Protein AF-A0A812W1K2-F1 (afdb_monomer_lite)

Secondary structure (DSSP, 8-state):
-PPPHHHHHHHHHHHHHHHHHHHHHHHHHHHHHHHHHHHHHHHT-SEEE-SSEEEEEEEEEEESS-TTTS-HHHHHHH-PEEEEEEEEEEE-SSHHHHHHHHHHHHHHHHHHHTT-

Radius of gyration: 22.03 Å; chains: 1; bounding box: 39×43×56 Å

Sequence (116 aa):
MGISDDALDLVLQKWAWAKGEEAAMKKTIEMCKTQVEKAMQERKTEVINTGAYEVKKSQRQTEHVSKKDLPANIWSKYAKTSKFSVLAFKALKGKGAMKSKAKAKAKAKSTAMKKG

Structure (mmCIF, N/CA/C/O backbone):
data_AF-A0A812W1K2-F1
#
_entry.id   AF-A0A812W1K2-F1
#
loop_
_atom_site.group_PDB
_atom_site.id
_atom_site.type_symbol
_atom_site.label_atom_id
_atom_site.label_alt_id
_atom_site.label_comp_id
_atom_site.label_asym_id
_atom_site.label_entity_id
_atom_site.label_seq_id
_atom_site.pdbx_PDB_ins_code
_atom_site.Cartn_x
_atom_site.Cartn_y
_atom_site.Cartn_z
_atom_site.occupancy
_atom_site.B_iso_or_equiv
_atom_site.auth_seq_id
_atom_site.auth_comp_id
_atom_site.auth_asym_id
_atom_site.auth_atom_id
_atom_site.pdbx_PDB_model_num
ATOM 1 N N . MET A 1 1 ? 15.318 -20.639 -31.618 1.00 49.84 1 MET A N 1
ATOM 2 C CA . MET A 1 1 ? 16.587 -20.057 -31.135 1.00 49.84 1 MET A CA 1
ATOM 3 C C . MET A 1 1 ? 16.314 -19.415 -29.789 1.00 49.84 1 MET A C 1
ATOM 5 O O . MET A 1 1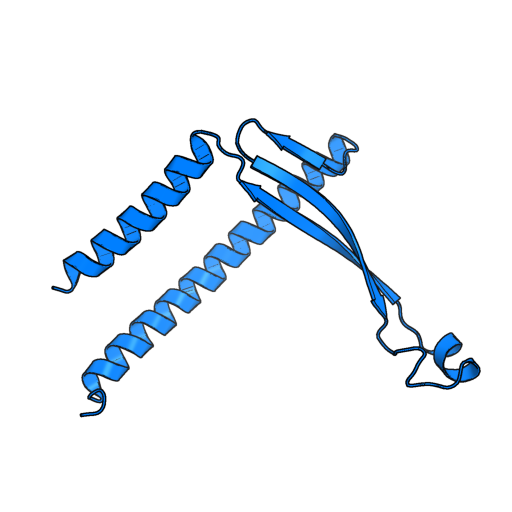 ? 15.347 -18.668 -29.690 1.00 49.84 1 MET A O 1
ATOM 9 N N . GLY A 1 2 ? 17.071 -19.800 -28.759 1.00 75.06 2 GLY A N 1
ATOM 10 C CA . GLY A 1 2 ? 16.988 -19.180 -27.435 1.00 75.06 2 GLY A CA 1
ATOM 11 C C . GLY A 1 2 ? 17.467 -17.730 -27.471 1.00 75.06 2 GLY A C 1
ATOM 12 O O . GLY A 1 2 ? 18.068 -17.296 -28.454 1.00 75.06 2 GLY A O 1
ATOM 13 N N . ILE A 1 3 ? 17.163 -16.979 -26.416 1.00 83.94 3 ILE A N 1
ATOM 14 C CA . ILE A 1 3 ? 17.704 -15.630 -26.233 1.00 83.94 3 ILE A CA 1
ATOM 15 C C . ILE A 1 3 ? 19.238 -15.743 -26.133 1.00 83.94 3 ILE A C 1
ATOM 17 O O . ILE A 1 3 ? 19.728 -16.674 -25.499 1.00 83.94 3 ILE A O 1
ATOM 21 N N . SER A 1 4 ? 19.985 -14.855 -26.791 1.00 91.31 4 SER A N 1
ATOM 22 C CA . SER A 1 4 ? 21.440 -14.791 -26.619 1.00 91.31 4 SER A CA 1
ATOM 23 C C . SER A 1 4 ? 21.791 -14.200 -25.256 1.00 91.31 4 SER A C 1
ATOM 25 O O . SER A 1 4 ? 21.016 -13.412 -24.710 1.00 91.31 4 SER A O 1
ATOM 27 N N . ASP A 1 5 ? 22.966 -14.534 -24.729 1.00 87.94 5 ASP A N 1
ATOM 28 C CA . ASP A 1 5 ? 23.410 -14.076 -23.408 1.00 87.94 5 ASP A CA 1
ATOM 29 C C . ASP A 1 5 ? 23.429 -12.539 -23.311 1.00 87.94 5 ASP A C 1
ATOM 31 O O . ASP A 1 5 ? 22.902 -11.977 -22.353 1.00 87.94 5 ASP A O 1
ATOM 35 N N . ASP A 1 6 ? 23.861 -11.839 -24.367 1.00 89.12 6 ASP A N 1
ATOM 36 C CA . ASP A 1 6 ? 23.811 -10.368 -24.433 1.00 89.12 6 ASP A CA 1
ATOM 37 C C . ASP A 1 6 ? 22.375 -9.815 -24.366 1.00 89.12 6 ASP A C 1
ATOM 39 O O . ASP A 1 6 ? 22.093 -8.779 -23.753 1.00 89.12 6 ASP A O 1
ATO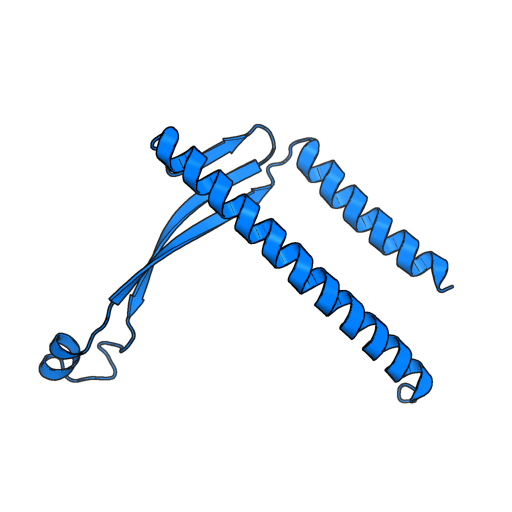M 43 N N . ALA A 1 7 ? 21.424 -10.505 -25.002 1.00 88.06 7 ALA A N 1
ATOM 44 C CA . ALA A 1 7 ? 20.018 -10.123 -24.962 1.00 88.06 7 ALA A CA 1
ATOM 45 C C . ALA A 1 7 ? 19.391 -10.428 -23.592 1.00 88.06 7 ALA A C 1
ATOM 47 O O . ALA A 1 7 ? 18.529 -9.667 -23.137 1.00 88.06 7 ALA A O 1
ATOM 48 N N . LEU A 1 8 ? 19.832 -11.499 -22.922 1.00 91.56 8 LEU A N 1
ATOM 49 C CA . LEU A 1 8 ? 19.431 -11.838 -21.559 1.00 91.56 8 LEU A CA 1
ATOM 50 C C . LEU A 1 8 ? 19.935 -10.788 -20.564 1.00 91.56 8 LEU A C 1
ATOM 52 O O . LEU A 1 8 ? 19.151 -10.309 -19.743 1.00 91.56 8 LEU A O 1
ATOM 56 N N . ASP A 1 9 ? 21.183 -10.347 -20.694 1.00 94.38 9 ASP A N 1
ATOM 57 C CA . ASP A 1 9 ? 21.773 -9.318 -19.835 1.00 94.38 9 ASP A CA 1
ATOM 58 C C . ASP A 1 9 ? 21.002 -7.996 -19.905 1.00 94.38 9 ASP A C 1
ATOM 60 O O . ASP A 1 9 ? 20.693 -7.382 -18.879 1.00 94.38 9 ASP A O 1
ATOM 64 N N . LEU A 1 10 ? 20.560 -7.591 -21.097 1.00 92.50 10 LEU A N 1
ATOM 65 C CA . LEU A 1 10 ? 19.702 -6.412 -21.250 1.00 92.50 10 LEU A CA 1
ATOM 66 C C . LEU A 1 10 ? 18.334 -6.568 -20.565 1.00 92.50 10 LEU A C 1
ATOM 68 O O . LEU A 1 10 ? 17.729 -5.567 -20.158 1.00 92.50 10 LEU A O 1
ATOM 72 N N . VAL A 1 11 ? 17.807 -7.791 -20.464 1.00 90.81 11 VAL A N 1
ATOM 73 C CA . VAL A 1 11 ? 16.566 -8.084 -19.731 1.00 90.81 11 VAL A CA 1
ATOM 74 C C . VAL A 1 11 ? 16.817 -8.043 -18.225 1.00 90.81 11 VAL A C 1
ATOM 76 O O . VAL A 1 11 ? 16.038 -7.414 -17.504 1.00 90.81 11 VAL A O 1
ATOM 79 N N . LEU A 1 12 ? 17.91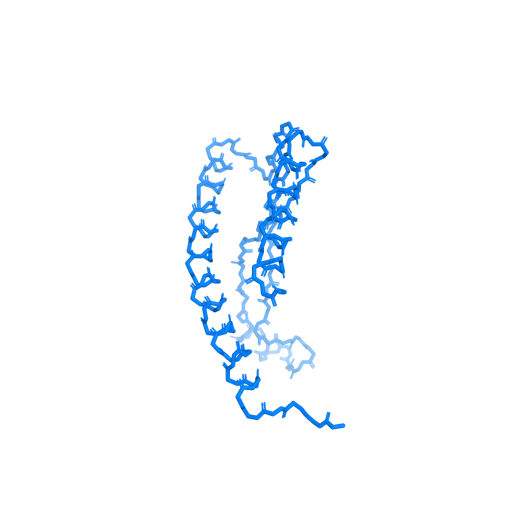7 -8.627 -17.752 1.00 93.44 12 LEU A N 1
ATOM 80 C CA . LEU A 1 12 ? 18.294 -8.628 -16.339 1.00 93.44 12 LEU A CA 1
ATOM 81 C C . LEU A 1 12 ? 18.601 -7.214 -15.828 1.00 93.44 12 LEU A C 1
ATOM 83 O O . LEU A 1 12 ? 18.120 -6.839 -14.761 1.00 93.44 12 LEU A O 1
ATOM 87 N N . GLN A 1 13 ? 19.279 -6.375 -16.617 1.00 91.25 13 GLN A N 1
ATOM 88 C CA . GLN A 1 13 ? 19.496 -4.961 -16.283 1.00 91.25 13 GLN A CA 1
ATOM 89 C C . GLN A 1 13 ? 18.179 -4.187 -16.153 1.00 91.25 13 GLN A C 1
ATOM 91 O O . GLN A 1 13 ? 17.980 -3.433 -15.197 1.00 91.25 13 GLN A O 1
ATOM 96 N N . LYS A 1 14 ? 17.238 -4.392 -17.086 1.00 90.75 14 LYS A N 1
ATOM 97 C CA . LYS A 1 14 ? 15.894 -3.797 -16.993 1.00 90.75 14 LYS A CA 1
ATOM 98 C C . LYS A 1 14 ? 15.155 -4.275 -15.750 1.00 90.75 14 LYS A C 1
ATOM 100 O O . LYS A 1 14 ? 14.449 -3.484 -15.126 1.00 90.75 14 LYS A O 1
ATOM 105 N N . TRP A 1 15 ? 15.298 -5.550 -15.401 1.00 89.25 15 TRP A N 1
ATOM 106 C CA . TRP A 1 15 ? 14.676 -6.112 -14.213 1.00 89.25 15 TRP A CA 1
ATOM 107 C C . TRP A 1 15 ? 15.274 -5.517 -12.933 1.00 89.25 15 TRP A C 1
ATOM 109 O O . TRP A 1 15 ? 14.519 -5.073 -12.069 1.00 89.25 15 TRP A O 1
ATOM 119 N N . ALA A 1 16 ? 16.599 -5.408 -12.839 1.00 92.38 16 ALA A N 1
ATOM 120 C CA . ALA A 1 16 ? 17.279 -4.776 -11.711 1.00 92.38 16 ALA A CA 1
ATOM 121 C C . ALA A 1 16 ? 16.827 -3.317 -11.518 1.00 92.38 16 ALA A C 1
ATOM 123 O O . ALA A 1 16 ? 16.454 -2.921 -10.412 1.00 92.38 16 ALA A O 1
ATOM 124 N N . TRP A 1 17 ? 16.753 -2.541 -12.605 1.00 90.50 17 TRP A N 1
ATOM 125 C CA . TRP A 1 17 ? 16.216 -1.179 -12.568 1.00 90.50 17 TRP A CA 1
ATOM 126 C C . TRP A 1 17 ? 14.748 -1.143 -12.115 1.00 90.50 17 TRP A C 1
ATOM 128 O O . TRP A 1 17 ? 14.394 -0.380 -11.215 1.00 90.50 17 TRP A O 1
ATOM 138 N N . ALA A 1 18 ? 13.896 -2.004 -12.681 1.00 85.88 18 ALA A N 1
ATOM 139 C CA . ALA A 1 18 ? 12.484 -2.075 -12.312 1.00 85.88 18 ALA A CA 1
ATOM 140 C C . ALA A 1 18 ? 12.292 -2.455 -10.835 1.00 85.88 18 ALA A C 1
ATOM 142 O O . ALA A 1 18 ? 11.386 -1.933 -10.188 1.00 85.88 18 ALA A O 1
ATOM 143 N N . LYS A 1 19 ? 13.159 -3.314 -10.282 1.00 88.50 19 LYS A N 1
ATOM 144 C CA . LYS A 1 19 ? 13.170 -3.657 -8.855 1.00 88.50 19 LYS A CA 1
ATOM 145 C C . LYS A 1 19 ? 13.575 -2.482 -7.969 1.00 88.50 19 LYS A C 1
ATOM 147 O O . LYS A 1 19 ? 12.975 -2.300 -6.910 1.00 88.50 19 LYS A O 1
ATOM 152 N N . GLY A 1 20 ? 14.531 -1.664 -8.409 1.00 85.00 20 GLY A N 1
ATOM 153 C CA . GLY A 1 20 ? 14.879 -0.411 -7.733 1.00 85.00 20 GLY A CA 1
ATOM 154 C C . GLY A 1 20 ? 13.693 0.556 -7.669 1.00 85.00 20 GLY A C 1
ATOM 155 O O . GLY A 1 20 ? 13.332 1.034 -6.591 1.00 85.00 20 GLY A O 1
ATOM 156 N N . GLU A 1 21 ? 13.022 0.773 -8.802 1.00 86.94 21 GLU A N 1
ATOM 157 C CA . GLU A 1 21 ? 11.822 1.617 -8.872 1.00 86.94 21 GLU A CA 1
ATOM 158 C C . GLU A 1 21 ? 10.664 1.042 -8.041 1.00 86.94 21 GLU A C 1
ATOM 160 O O . GLU A 1 21 ? 9.961 1.792 -7.366 1.00 86.94 21 GLU A O 1
ATOM 165 N N . GLU A 1 22 ? 10.469 -0.282 -8.039 1.00 80.88 22 GLU A N 1
ATOM 166 C CA . GLU A 1 22 ? 9.459 -0.957 -7.214 1.00 80.88 22 GLU A CA 1
ATOM 167 C C . GLU A 1 22 ? 9.680 -0.654 -5.726 1.00 80.88 22 GLU A C 1
ATOM 169 O O . GLU A 1 22 ? 8.734 -0.288 -5.026 1.00 80.88 22 GLU A O 1
ATOM 174 N N . ALA A 1 23 ? 10.923 -0.740 -5.243 1.00 81.56 23 ALA A N 1
ATOM 175 C CA . ALA A 1 23 ? 11.260 -0.442 -3.854 1.00 81.56 23 ALA A CA 1
ATOM 176 C C . ALA A 1 23 ? 11.002 1.034 -3.496 1.00 81.56 23 ALA A C 1
ATOM 178 O O . ALA A 1 23 ? 10.396 1.323 -2.458 1.00 81.56 23 ALA A O 1
ATOM 179 N N . ALA A 1 24 ? 11.399 1.965 -4.369 1.00 81.06 24 ALA A N 1
ATOM 180 C CA . ALA A 1 24 ? 11.154 3.394 -4.178 1.00 81.06 24 ALA A CA 1
ATOM 181 C C . ALA A 1 24 ? 9.650 3.720 -4.160 1.00 81.06 24 ALA A C 1
ATOM 183 O O . ALA A 1 24 ? 9.156 4.373 -3.237 1.00 81.06 24 ALA A O 1
ATOM 184 N N . MET A 1 25 ? 8.896 3.196 -5.130 1.00 82.12 25 MET A N 1
ATOM 185 C CA . MET A 1 25 ? 7.451 3.410 -5.232 1.00 82.12 25 MET A CA 1
ATOM 186 C C . MET A 1 25 ? 6.695 2.751 -4.080 1.00 82.12 25 MET A C 1
ATOM 188 O O . MET A 1 25 ? 5.721 3.321 -3.590 1.00 82.12 25 MET A O 1
ATOM 192 N N . LYS A 1 26 ? 7.155 1.596 -3.584 1.00 84.69 26 LYS A N 1
ATOM 193 C CA . LYS A 1 26 ? 6.582 0.945 -2.400 1.00 84.69 26 LYS A CA 1
ATOM 194 C C . LYS A 1 26 ? 6.676 1.848 -1.173 1.00 84.69 26 LYS A C 1
ATOM 196 O O . LYS A 1 26 ? 5.685 1.991 -0.463 1.00 84.69 26 LYS A O 1
ATOM 201 N N . LYS A 1 27 ? 7.808 2.529 -0.964 1.00 83.00 27 LYS A N 1
ATOM 202 C CA . LYS A 1 27 ? 7.953 3.511 0.123 1.00 83.00 27 LYS A CA 1
ATOM 203 C C . LYS A 1 27 ? 6.950 4.660 -0.019 1.00 83.00 27 LYS A C 1
ATOM 205 O O . LYS A 1 27 ? 6.285 5.011 0.953 1.00 83.00 27 LYS A O 1
ATOM 210 N N . THR A 1 28 ? 6.791 5.207 -1.224 1.00 83.75 28 THR A N 1
ATOM 211 C CA . THR A 1 28 ? 5.800 6.263 -1.491 1.00 83.75 28 THR A CA 1
ATOM 212 C C . THR A 1 28 ? 4.369 5.783 -1.244 1.00 83.75 28 THR A C 1
ATOM 214 O O . THR A 1 28 ? 3.586 6.500 -0.624 1.00 83.75 28 THR A O 1
ATOM 217 N N . ILE A 1 29 ? 4.027 4.564 -1.670 1.00 84.50 29 ILE A N 1
ATOM 218 C CA . ILE A 1 29 ? 2.705 3.967 -1.440 1.00 84.50 29 ILE A CA 1
ATOM 219 C C . ILE A 1 29 ? 2.416 3.849 0.059 1.00 84.50 29 ILE A C 1
ATOM 221 O O . ILE A 1 29 ? 1.328 4.230 0.489 1.00 84.50 29 ILE A O 1
ATOM 225 N N . GLU A 1 30 ? 3.369 3.367 0.859 1.00 87.44 30 GLU A N 1
ATOM 226 C CA . GLU A 1 30 ? 3.194 3.262 2.313 1.00 87.44 30 GLU A CA 1
ATOM 227 C C . GLU A 1 30 ? 3.018 4.640 2.965 1.00 87.44 30 GLU A C 1
ATOM 229 O O . GLU A 1 30 ? 2.090 4.827 3.748 1.00 87.44 30 GLU A O 1
ATOM 234 N N . MET A 1 31 ? 3.799 5.648 2.558 1.00 84.50 31 MET A N 1
ATOM 235 C CA . MET A 1 31 ? 3.595 7.027 3.026 1.00 84.50 31 MET A CA 1
ATOM 236 C C . MET A 1 31 ? 2.198 7.568 2.685 1.00 84.50 31 MET A C 1
ATOM 238 O O . MET A 1 31 ? 1.588 8.263 3.501 1.00 84.50 31 MET A O 1
ATOM 242 N N . CYS A 1 32 ? 1.673 7.266 1.492 1.00 86.75 32 CYS A N 1
ATOM 243 C CA . CYS A 1 32 ? 0.314 7.645 1.108 1.00 86.75 32 CYS A CA 1
ATOM 244 C C . CYS A 1 32 ? -0.741 6.910 1.944 1.00 86.75 32 CYS A C 1
ATOM 246 O O . CYS A 1 32 ? -1.717 7.531 2.360 1.00 86.75 32 CYS A O 1
ATOM 248 N N . LYS A 1 33 ? -0.551 5.615 2.230 1.00 86.56 33 LYS A N 1
ATOM 249 C CA . LYS A 1 33 ? -1.454 4.851 3.103 1.00 86.56 33 LYS A CA 1
ATOM 250 C C . LYS A 1 33 ? -1.506 5.449 4.504 1.00 86.56 33 LYS A C 1
ATOM 252 O O . LYS A 1 33 ? -2.606 5.707 4.978 1.00 86.56 33 LYS A O 1
ATOM 257 N N . THR A 1 34 ? -0.360 5.761 5.115 1.00 87.69 34 THR A N 1
ATOM 258 C CA . THR A 1 34 ? -0.315 6.395 6.445 1.00 87.69 34 THR A CA 1
ATOM 259 C C . THR A 1 34 ? -1.095 7.711 6.469 1.00 87.69 34 THR A C 1
ATOM 261 O O . THR A 1 34 ? -1.860 7.964 7.397 1.00 87.69 34 THR A O 1
ATOM 264 N N . GLN A 1 35 ? -0.956 8.540 5.429 1.00 88.12 35 GLN A N 1
ATOM 265 C CA . GLN A 1 35 ? -1.707 9.796 5.319 1.00 88.12 35 GLN A CA 1
ATOM 266 C C . GLN A 1 35 ? -3.215 9.566 5.168 1.00 88.12 35 GLN A C 1
ATOM 268 O O . GLN A 1 35 ? -4.008 10.255 5.808 1.00 88.12 35 GLN A O 1
ATOM 273 N N . VAL A 1 36 ? -3.620 8.586 4.356 1.00 87.38 36 VAL A N 1
ATOM 274 C CA . VAL A 1 36 ? -5.036 8.230 4.192 1.00 87.38 36 VAL A CA 1
ATOM 275 C C . VAL A 1 36 ? -5.615 7.667 5.491 1.00 87.38 36 VAL A C 1
ATOM 277 O O . VAL A 1 36 ? -6.728 8.038 5.851 1.00 87.38 36 VAL A O 1
ATOM 280 N N . GLU A 1 37 ? -4.877 6.840 6.235 1.00 86.25 37 GLU A N 1
ATOM 281 C CA . GLU A 1 37 ? -5.330 6.344 7.540 1.00 86.25 37 GLU A CA 1
ATOM 282 C C . GLU A 1 37 ? -5.493 7.464 8.561 1.00 86.25 37 GLU A C 1
ATOM 284 O O . GLU A 1 37 ? -6.497 7.481 9.272 1.00 86.25 37 GLU A O 1
ATOM 289 N N . LYS A 1 38 ? -4.559 8.422 8.595 1.00 87.38 38 LYS A N 1
ATOM 290 C CA . LYS A 1 38 ? -4.683 9.613 9.438 1.00 87.38 38 LYS A CA 1
ATOM 291 C C . LYS A 1 38 ? -5.949 10.400 9.088 1.00 87.38 38 LYS A C 1
ATOM 293 O O . LYS A 1 38 ? -6.746 10.697 9.972 1.00 87.38 38 LYS A O 1
ATOM 298 N N . ALA A 1 39 ? -6.189 10.648 7.799 1.00 86.69 39 ALA A N 1
ATOM 299 C CA . ALA A 1 39 ? -7.391 11.340 7.338 1.00 86.69 39 ALA A CA 1
ATOM 300 C C . ALA A 1 39 ? -8.688 10.567 7.658 1.00 86.69 39 ALA A C 1
ATOM 302 O O . ALA A 1 39 ? -9.701 11.176 8.002 1.00 86.69 39 ALA A O 1
ATOM 303 N N . MET A 1 40 ? -8.671 9.232 7.569 1.00 86.62 40 MET A N 1
ATOM 304 C CA . MET A 1 40 ? -9.796 8.371 7.962 1.00 86.62 40 MET A CA 1
ATOM 305 C C . MET A 1 40 ? -10.078 8.454 9.463 1.00 86.62 40 MET A C 1
ATOM 307 O O . MET A 1 40 ? -11.239 8.537 9.864 1.00 86.62 40 MET A O 1
ATOM 311 N N . GLN A 1 41 ? -9.026 8.470 10.286 1.00 86.06 41 GLN A N 1
ATOM 312 C CA . GLN A 1 41 ? -9.132 8.583 11.738 1.00 86.06 41 GLN A CA 1
ATOM 313 C C . GLN A 1 41 ? -9.681 9.952 12.162 1.00 86.06 41 GLN A C 1
ATOM 315 O O . GLN A 1 41 ? -10.596 10.008 12.980 1.00 86.06 41 GLN A O 1
ATOM 320 N N . GLU A 1 42 ? -9.189 11.040 11.565 1.00 88.94 42 GLU A N 1
ATOM 321 C CA . GLU A 1 42 ? -9.677 12.405 11.814 1.00 88.94 42 GLU A CA 1
ATOM 322 C C . GLU A 1 42 ? -11.154 12.562 11.430 1.00 88.94 42 GLU A C 1
ATOM 324 O O . GLU A 1 42 ? -11.938 13.153 12.170 1.00 88.94 42 GLU A O 1
ATOM 329 N N . ARG A 1 43 ? -11.557 11.981 10.294 1.00 85.56 43 ARG A N 1
ATOM 330 C CA . ARG A 1 43 ? -12.942 12.025 9.803 1.00 85.56 43 ARG A CA 1
ATOM 331 C C . ARG A 1 43 ? -13.858 10.996 10.460 1.00 85.56 43 ARG A C 1
ATOM 333 O O . ARG A 1 43 ? -15.055 11.035 10.205 1.00 85.56 43 ARG A O 1
ATOM 340 N N . LYS A 1 44 ? -13.313 10.070 11.257 1.00 86.50 44 LYS A N 1
ATOM 341 C CA . LYS A 1 44 ? -14.031 8.928 11.849 1.00 86.50 44 LYS A CA 1
ATOM 342 C C . LYS A 1 44 ? -14.830 8.132 10.806 1.00 86.50 44 LYS A C 1
ATOM 344 O O . LYS A 1 44 ? -15.970 7.745 11.044 1.00 86.50 44 LYS A O 1
ATOM 349 N N . THR A 1 45 ? -14.238 7.911 9.631 1.00 85.06 45 THR A N 1
ATOM 350 C CA . THR A 1 45 ? -14.875 7.187 8.518 1.00 85.06 45 THR A CA 1
ATOM 351 C C . THR A 1 45 ? -13.984 6.059 8.022 1.00 85.06 45 THR A C 1
ATOM 353 O O . THR A 1 45 ? -12.767 6.196 7.935 1.00 85.06 45 THR A O 1
ATOM 356 N N . GLU A 1 46 ? -14.599 4.934 7.665 1.00 84.38 46 GLU A N 1
ATOM 357 C CA . GLU A 1 46 ? -13.893 3.774 7.105 1.00 84.38 46 GLU A CA 1
ATOM 358 C C . GLU A 1 46 ? -13.827 3.808 5.572 1.00 84.38 46 GLU A C 1
ATOM 360 O O . GLU A 1 46 ? -13.093 3.036 4.955 1.00 84.38 46 GLU A O 1
ATOM 365 N N . VAL A 1 47 ? -14.589 4.705 4.944 1.00 83.88 47 VAL A N 1
ATOM 366 C CA . VAL A 1 47 ? -14.644 4.879 3.493 1.00 83.88 47 VAL A CA 1
ATOM 367 C C . VAL A 1 47 ? -14.435 6.349 3.166 1.00 83.88 47 VAL A C 1
ATOM 369 O O . VAL A 1 47 ? -15.191 7.206 3.617 1.00 83.88 47 VAL A O 1
ATOM 372 N N . ILE A 1 48 ? -13.423 6.632 2.348 1.00 84.88 48 ILE A N 1
ATOM 373 C CA . ILE A 1 48 ? -13.201 7.952 1.766 1.00 84.88 48 ILE A CA 1
ATOM 374 C C . ILE A 1 48 ? -13.481 7.861 0.276 1.00 84.88 48 ILE A C 1
ATOM 376 O O . ILE A 1 48 ? -12.754 7.200 -0.466 1.00 84.88 48 ILE A O 1
ATOM 380 N N . ASN A 1 49 ? -14.503 8.592 -0.155 1.00 83.38 49 ASN A N 1
ATOM 381 C CA . ASN A 1 49 ? -14.796 8.814 -1.560 1.00 83.38 49 ASN A CA 1
ATOM 382 C C . ASN A 1 49 ? -14.405 10.238 -1.932 1.00 83.38 49 ASN A C 1
ATOM 384 O O . ASN A 1 49 ? -14.886 11.216 -1.366 1.00 83.38 49 ASN A O 1
ATOM 388 N N . THR A 1 50 ? -13.516 10.343 -2.906 1.00 81.00 50 THR A N 1
ATOM 389 C CA . THR A 1 50 ? -13.209 11.586 -3.610 1.00 81.00 50 THR A CA 1
ATOM 390 C C . THR A 1 50 ? -13.858 11.537 -4.989 1.00 81.00 50 THR A C 1
ATOM 392 O O . THR A 1 50 ? -14.224 10.467 -5.472 1.00 81.00 50 THR A O 1
ATOM 395 N N . GLY A 1 51 ? -13.930 12.671 -5.687 1.00 73.06 51 GLY A N 1
ATOM 396 C CA . GLY A 1 51 ? -14.489 12.719 -7.046 1.00 73.06 51 GLY A CA 1
ATOM 397 C C . GLY A 1 51 ? -13.779 11.826 -8.083 1.00 73.06 51 GLY A C 1
ATOM 398 O O . GLY A 1 51 ? -14.282 11.664 -9.191 1.00 73.06 51 GLY A O 1
ATOM 399 N N . ALA A 1 52 ? -12.614 11.249 -7.763 1.00 75.31 52 ALA A N 1
ATOM 400 C CA . ALA A 1 52 ? -11.858 10.385 -8.673 1.00 75.31 52 ALA A CA 1
ATOM 401 C C . ALA A 1 52 ? -11.362 9.066 -8.056 1.00 75.31 52 ALA A C 1
ATOM 403 O O . ALA A 1 52 ? -10.917 8.196 -8.803 1.00 75.31 52 ALA A O 1
ATOM 404 N N . TYR A 1 53 ? -11.432 8.887 -6.738 1.00 81.88 53 TYR A N 1
ATOM 405 C CA . TYR A 1 53 ? -10.866 7.727 -6.043 1.00 81.88 53 TYR A CA 1
ATOM 406 C C . TYR A 1 53 ? -11.703 7.354 -4.825 1.00 81.88 53 TYR A C 1
ATOM 408 O O . TYR A 1 53 ? -12.178 8.231 -4.108 1.00 81.88 53 TYR A O 1
ATOM 416 N N . GLU A 1 54 ? -11.809 6.061 -4.577 1.00 83.75 54 GLU A N 1
ATOM 417 C CA . GLU A 1 54 ? -12.428 5.447 -3.410 1.00 83.75 54 GLU A CA 1
ATOM 418 C C . GLU A 1 54 ? -11.342 4.690 -2.642 1.00 83.75 54 GLU A C 1
ATOM 420 O O . GLU A 1 54 ? -10.565 3.927 -3.226 1.00 83.75 54 GLU A O 1
ATOM 425 N N . VAL A 1 55 ? -11.277 4.906 -1.330 1.00 86.81 55 VAL A N 1
ATOM 426 C CA . VAL A 1 55 ? -10.454 4.103 -0.427 1.00 86.81 55 VAL A CA 1
ATOM 427 C C . VAL A 1 55 ? -11.326 3.572 0.692 1.00 86.81 55 VAL A C 1
ATOM 429 O O . VAL A 1 55 ? -11.959 4.346 1.408 1.00 86.81 55 VAL A O 1
ATOM 432 N N . LYS A 1 56 ? -11.328 2.250 0.861 1.00 86.94 56 LYS A N 1
ATOM 433 C CA . LYS A 1 56 ? -12.049 1.561 1.931 1.00 86.94 56 LYS A CA 1
ATOM 434 C C . LYS A 1 56 ? -11.067 0.879 2.871 1.00 86.94 56 LYS A C 1
ATOM 436 O O . LYS A 1 56 ? -10.263 0.053 2.439 1.00 86.94 56 LYS A O 1
ATOM 441 N N . LYS A 1 57 ? -11.153 1.198 4.157 1.00 86.88 57 LYS A N 1
ATOM 442 C CA . LYS A 1 57 ? -10.482 0.469 5.229 1.00 86.88 57 LYS A CA 1
ATOM 443 C C . LYS A 1 57 ? -11.313 -0.762 5.574 1.00 86.88 57 LYS A C 1
ATOM 445 O O . LYS A 1 57 ? -12.539 -0.725 5.611 1.00 86.88 57 LYS A O 1
ATOM 450 N N . SER A 1 58 ? -10.659 -1.896 5.753 1.00 85.06 58 SER A N 1
ATOM 451 C CA . SER A 1 58 ? -11.303 -3.133 6.185 1.00 85.06 58 SER A CA 1
ATOM 452 C C . SER A 1 58 ? -10.377 -3.867 7.131 1.00 85.06 58 SER A C 1
ATOM 454 O O . SER A 1 58 ? -9.188 -4.019 6.856 1.00 85.06 58 SER A O 1
ATOM 456 N N . GLN A 1 59 ? -10.919 -4.328 8.250 1.00 83.44 59 GLN A N 1
ATOM 457 C CA . GLN A 1 59 ? -10.152 -5.083 9.224 1.00 83.44 59 GLN A CA 1
ATOM 458 C C . GLN A 1 59 ? -10.109 -6.548 8.792 1.00 83.44 59 GLN A C 1
ATOM 460 O O . GLN A 1 59 ? -11.140 -7.166 8.518 1.00 83.44 59 GLN A O 1
ATOM 465 N N . ARG A 1 60 ? -8.904 -7.098 8.675 1.00 83.81 60 ARG A N 1
ATOM 466 C CA . ARG A 1 60 ? -8.687 -8.517 8.404 1.00 83.81 60 ARG A CA 1
ATOM 467 C C . ARG A 1 60 ? -8.125 -9.182 9.646 1.00 83.81 60 ARG A C 1
ATOM 469 O O . ARG A 1 60 ? -7.423 -8.559 10.442 1.00 83.81 60 ARG A O 1
ATOM 476 N N . GLN A 1 61 ? -8.473 -10.450 9.795 1.00 84.31 61 GLN A N 1
ATOM 477 C CA . GLN A 1 61 ? -8.027 -11.302 10.878 1.00 84.31 61 GLN A CA 1
ATOM 478 C C . GLN A 1 61 ? -7.344 -12.522 10.271 1.00 84.31 61 GLN A C 1
ATOM 480 O O . GLN A 1 61 ? -7.882 -13.124 9.341 1.00 84.31 61 GLN A O 1
ATOM 485 N N . THR A 1 62 ? -6.172 -12.874 10.790 1.00 81.25 62 THR A N 1
ATOM 486 C CA . THR A 1 62 ? -5.469 -14.107 10.431 1.00 81.25 62 THR A CA 1
ATOM 487 C C . THR A 1 62 ? -5.164 -14.897 11.690 1.00 81.25 62 THR A C 1
ATOM 489 O O . THR A 1 62 ? -4.721 -14.334 12.694 1.00 81.25 62 THR A O 1
ATOM 492 N N . GLU A 1 63 ? -5.372 -16.203 11.625 1.00 82.44 63 GLU A N 1
ATOM 493 C CA . GLU A 1 63 ? -5.046 -17.138 12.697 1.00 82.44 63 GLU A CA 1
ATOM 494 C C . GLU A 1 63 ? -3.750 -17.862 12.323 1.00 82.44 63 GLU A C 1
ATOM 496 O O . GLU A 1 63 ? -3.624 -18.377 11.214 1.00 82.44 63 GLU A O 1
ATOM 501 N N . HIS A 1 64 ? -2.768 -17.869 13.226 1.00 78.62 64 HIS A N 1
ATOM 502 C CA . HIS A 1 64 ? -1.468 -18.508 12.978 1.00 78.62 64 HIS A CA 1
ATOM 503 C C . HIS A 1 64 ? -1.548 -20.043 12.930 1.00 78.62 64 HIS A C 1
ATOM 505 O O . HIS A 1 64 ? -0.649 -20.680 12.393 1.00 78.62 64 HIS A O 1
ATOM 511 N N . VAL A 1 65 ? -2.6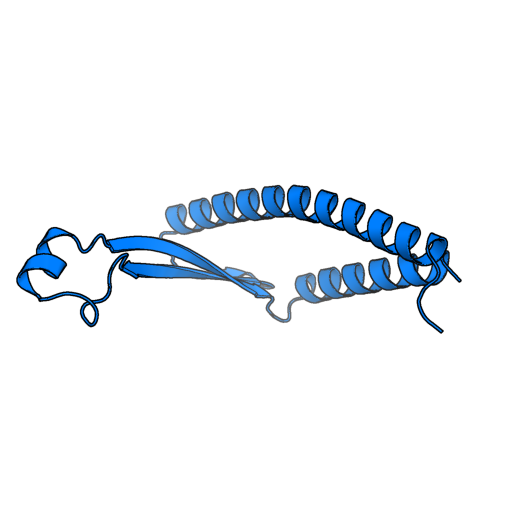12 -20.627 13.484 1.00 82.00 65 VAL A N 1
ATOM 512 C CA . VAL A 1 65 ? -2.882 -22.068 13.485 1.00 82.00 65 VAL A CA 1
ATOM 513 C C . VAL A 1 65 ? -4.376 -22.307 13.303 1.00 82.00 65 VAL A C 1
ATOM 515 O O . VAL A 1 65 ? -5.207 -21.686 13.972 1.00 82.00 65 VAL A O 1
ATOM 518 N N . SER A 1 66 ? -4.720 -23.206 12.382 1.00 78.31 66 SER A N 1
ATOM 519 C CA . SER A 1 66 ? -6.105 -23.541 12.060 1.00 78.31 66 SER A CA 1
ATOM 520 C C . SER A 1 66 ? -6.724 -24.423 13.139 1.00 78.31 66 SER A C 1
ATOM 522 O O . SER A 1 66 ? -6.078 -25.328 13.667 1.00 78.31 66 SER A O 1
ATOM 524 N N . LYS A 1 67 ? -8.024 -24.235 13.392 1.00 82.25 67 LYS A N 1
ATOM 525 C CA . LYS A 1 67 ? -8.828 -25.153 14.221 1.00 82.25 67 LYS A CA 1
ATOM 526 C C . LYS A 1 67 ? -8.875 -26.578 13.667 1.00 82.25 67 LYS A C 1
ATOM 528 O O . LYS A 1 67 ? -9.214 -27.496 14.399 1.00 82.25 67 LYS A O 1
ATOM 533 N N . LYS A 1 68 ? -8.591 -26.751 12.372 1.00 84.69 68 LYS A N 1
ATOM 534 C CA . LYS A 1 68 ? -8.595 -28.059 11.705 1.00 84.69 68 LYS A CA 1
ATOM 535 C C . LYS A 1 68 ? -7.318 -28.858 11.957 1.00 84.69 68 LYS A C 1
ATOM 537 O O . LYS A 1 68 ? -7.368 -30.078 11.900 1.00 84.69 68 LYS A O 1
ATOM 542 N N . ASP A 1 69 ? -6.215 -28.174 12.250 1.00 83.31 69 ASP A N 1
ATOM 543 C CA . ASP A 1 69 ? -4.892 -28.799 12.354 1.00 83.31 69 ASP A CA 1
ATOM 544 C C . ASP A 1 69 ? -4.527 -29.152 13.801 1.00 83.31 69 ASP A C 1
ATOM 546 O O . ASP A 1 69 ? -3.569 -29.884 14.038 1.00 83.31 69 ASP A O 1
ATOM 550 N N . LEU A 1 70 ? -5.277 -28.635 14.783 1.00 82.88 70 LEU A N 1
ATOM 551 C CA . LEU A 1 70 ? -4.986 -28.806 16.203 1.00 82.88 70 LEU A CA 1
ATOM 552 C C . LEU A 1 70 ? -6.228 -29.193 17.015 1.00 82.88 70 LEU A C 1
ATOM 554 O O . LEU A 1 70 ? -7.295 -28.604 16.830 1.00 82.88 70 LEU A O 1
ATOM 558 N N . PRO A 1 71 ? -6.077 -30.102 17.996 1.00 88.62 71 PRO A N 1
ATOM 559 C CA . PRO A 1 71 ? -7.094 -30.359 19.009 1.00 88.62 71 PRO A CA 1
ATOM 560 C C . PRO A 1 71 ? -7.505 -29.073 19.739 1.00 88.62 71 PRO A C 1
ATOM 562 O O . PRO A 1 71 ? -6.661 -28.228 20.049 1.00 88.62 71 PRO A O 1
ATOM 565 N N . ALA A 1 72 ? -8.794 -28.926 20.059 1.00 83.94 72 ALA A N 1
ATOM 566 C CA . ALA A 1 72 ? -9.368 -27.682 20.591 1.00 83.94 72 ALA A CA 1
ATOM 567 C C . ALA A 1 72 ? -8.680 -27.161 21.872 1.00 83.94 72 ALA A C 1
ATOM 569 O O . ALA A 1 72 ? -8.550 -25.949 22.069 1.00 83.94 72 ALA A O 1
ATOM 570 N N . ASN A 1 73 ? -8.198 -28.072 22.721 1.00 84.75 73 ASN A N 1
ATOM 571 C CA . ASN A 1 73 ? -7.474 -27.771 23.960 1.00 84.75 73 ASN A CA 1
ATOM 572 C C . ASN A 1 73 ? -6.071 -27.186 23.718 1.00 84.75 73 ASN A C 1
ATOM 574 O O . ASN A 1 73 ? -5.589 -26.408 24.539 1.00 84.75 73 ASN A O 1
ATOM 578 N N . ILE A 1 74 ? -5.422 -27.542 22.607 1.00 83.31 74 ILE A N 1
ATOM 579 C CA . ILE A 1 74 ? -4.119 -26.996 22.205 1.00 83.31 74 ILE A CA 1
ATOM 580 C C . ILE A 1 74 ? -4.325 -25.738 21.361 1.00 83.31 74 ILE A C 1
ATOM 582 O O . ILE A 1 74 ? -3.677 -24.722 21.603 1.00 83.31 74 ILE A O 1
ATOM 586 N N . TRP A 1 75 ? -5.293 -25.762 20.442 1.00 84.19 75 TRP A N 1
ATOM 587 C CA . TRP A 1 75 ? -5.660 -24.603 19.635 1.00 84.19 75 TRP A CA 1
ATOM 588 C C . TRP A 1 75 ? -5.982 -23.390 20.516 1.00 84.19 75 TRP A C 1
ATOM 590 O O . TRP A 1 75 ? -5.386 -22.337 20.337 1.00 84.19 75 TRP A O 1
ATOM 600 N N . SER A 1 76 ? -6.809 -23.544 21.552 1.00 80.44 76 SER A N 1
ATOM 601 C CA . SER A 1 76 ? -7.168 -22.421 22.437 1.00 80.44 76 SER A CA 1
ATOM 602 C C . SER A 1 76 ? -5.977 -21.832 23.208 1.00 80.44 76 SER A C 1
ATOM 604 O O . SER A 1 76 ? -6.018 -20.666 23.589 1.00 80.44 76 SER A O 1
ATOM 606 N N . LYS A 1 77 ? -4.908 -22.610 23.430 1.00 82.94 77 LYS A N 1
ATOM 607 C CA . LYS A 1 77 ? -3.698 -22.145 24.128 1.00 82.94 77 LYS A CA 1
ATOM 608 C C . LYS A 1 77 ? -2.728 -21.398 23.213 1.00 82.94 77 LYS A C 1
ATOM 610 O O . LYS A 1 77 ? -2.018 -20.517 23.686 1.00 82.94 77 LYS A O 1
ATOM 615 N N . TYR A 1 78 ? -2.691 -21.740 21.924 1.00 81.31 78 TYR A N 1
ATOM 616 C CA . TYR A 1 78 ? -1.659 -21.258 20.995 1.00 81.31 78 TYR A CA 1
ATOM 617 C C . TYR A 1 78 ? -2.201 -20.518 19.767 1.00 81.31 78 TYR A C 1
ATOM 619 O O . TYR A 1 78 ? -1.414 -20.002 18.971 1.00 81.31 78 TYR A O 1
ATOM 627 N N . ALA A 1 79 ? -3.522 -20.422 19.604 1.00 78.81 79 ALA A N 1
ATOM 628 C CA . ALA A 1 79 ? -4.153 -19.687 18.516 1.00 78.81 79 ALA A CA 1
ATOM 629 C C . ALA A 1 79 ? -3.905 -18.186 18.650 1.00 78.81 79 ALA A C 1
ATOM 631 O O . ALA A 1 79 ? -4.692 -17.423 19.213 1.00 78.81 79 ALA A O 1
ATOM 632 N N . LYS A 1 80 ? -2.786 -17.743 18.079 1.00 82.94 80 LYS A N 1
ATOM 633 C CA . LYS A 1 80 ? -2.479 -16.328 17.950 1.00 82.94 80 LYS A CA 1
ATOM 634 C C . LYS A 1 80 ? -3.277 -15.756 16.791 1.00 82.94 80 LYS A C 1
ATOM 636 O O . LYS A 1 80 ? -3.112 -16.151 15.637 1.00 82.94 80 LYS A O 1
ATOM 641 N N . THR A 1 81 ? -4.137 -14.808 17.125 1.00 80.00 81 THR A N 1
ATOM 642 C CA . THR A 1 81 ? -4.924 -14.056 16.158 1.00 80.00 81 THR A CA 1
ATOM 643 C C . THR A 1 81 ? -4.267 -12.702 15.927 1.00 80.00 81 THR A C 1
ATOM 645 O O . THR A 1 81 ? -4.105 -11.927 16.868 1.00 80.00 81 THR A O 1
ATOM 648 N N . SER A 1 82 ? -3.914 -12.397 14.680 1.00 81.94 82 SER A N 1
ATOM 649 C CA . SER A 1 82 ? -3.438 -11.073 14.279 1.00 81.94 82 SER A CA 1
ATOM 650 C C . SER A 1 82 ? -4.560 -10.320 13.575 1.00 81.94 82 SER A C 1
ATOM 652 O O . SER A 1 82 ? -5.182 -10.843 12.648 1.00 81.94 82 SER A O 1
ATOM 654 N N . LYS A 1 83 ? -4.835 -9.094 14.025 1.00 81.56 83 LYS A N 1
ATOM 655 C CA . LYS A 1 83 ? -5.783 -8.183 13.378 1.00 81.56 83 LYS A CA 1
ATOM 656 C C . LYS A 1 83 ? -4.998 -7.046 12.751 1.00 81.56 83 LYS A C 1
ATOM 658 O O . LYS A 1 83 ? -4.246 -6.367 13.444 1.00 81.56 83 LYS A O 1
ATOM 663 N N . PHE A 1 84 ? -5.204 -6.808 11.464 1.00 81.62 84 PHE A N 1
ATOM 664 C CA . PHE A 1 84 ? -4.571 -5.697 10.763 1.00 81.62 84 PHE A CA 1
ATOM 665 C C . PHE A 1 84 ? -5.548 -5.022 9.808 1.00 81.62 84 PHE A C 1
ATOM 667 O O . PHE A 1 84 ? -6.513 -5.619 9.324 1.00 81.62 84 PHE A O 1
ATOM 674 N N . SER A 1 85 ? -5.302 -3.739 9.567 1.00 79.88 85 SER A N 1
ATOM 675 C CA . SER A 1 85 ? -6.111 -2.937 8.658 1.00 79.88 85 SER A CA 1
ATOM 676 C C . SER A 1 85 ? -5.600 -3.092 7.234 1.00 79.88 85 SER A C 1
ATOM 678 O O . SER A 1 85 ? -4.407 -2.969 6.974 1.00 79.88 85 SER A O 1
ATOM 680 N N . VAL A 1 86 ? -6.514 -3.340 6.302 1.00 84.69 86 VAL A N 1
ATOM 681 C CA . VAL A 1 86 ? -6.232 -3.389 4.869 1.00 84.69 86 VAL A CA 1
ATOM 682 C C . VAL A 1 86 ? -6.965 -2.239 4.195 1.00 84.69 86 VAL A C 1
ATOM 684 O O . VAL A 1 86 ? -8.166 -2.057 4.393 1.00 84.69 86 VAL A O 1
ATOM 687 N N . LEU A 1 87 ? -6.239 -1.465 3.391 1.00 86.00 87 LEU A N 1
ATOM 688 C CA . LEU A 1 87 ? -6.793 -0.388 2.574 1.00 86.00 87 LEU A CA 1
ATOM 689 C C . LEU A 1 87 ? -7.018 -0.902 1.152 1.00 86.00 87 LEU A C 1
ATOM 691 O O . LEU A 1 87 ? -6.067 -1.241 0.447 1.00 86.00 87 LEU A O 1
ATOM 695 N N . ALA A 1 88 ? -8.275 -0.942 0.726 1.00 84.94 88 ALA A N 1
ATOM 696 C CA . ALA A 1 88 ? -8.655 -1.208 -0.652 1.00 84.94 88 ALA A CA 1
ATOM 697 C C . ALA A 1 88 ? -8.732 0.120 -1.415 1.00 84.94 88 ALA A C 1
ATOM 699 O O . ALA A 1 88 ? -9.607 0.941 -1.146 1.00 84.94 88 ALA A O 1
ATOM 700 N N . PHE A 1 89 ? -7.808 0.331 -2.354 1.00 84.62 89 PHE A N 1
ATOM 701 C CA . PHE A 1 89 ? -7.784 1.502 -3.232 1.00 84.62 89 PHE A CA 1
ATOM 702 C C . PHE A 1 89 ? -8.476 1.190 -4.562 1.00 84.62 89 PHE A C 1
ATOM 704 O O . PHE A 1 89 ? -8.130 0.220 -5.240 1.00 84.62 89 PHE A O 1
ATOM 711 N N . LYS A 1 90 ? -9.414 2.046 -4.965 1.00 83.81 90 LYS A N 1
ATOM 712 C CA . LYS A 1 90 ? -10.140 1.951 -6.229 1.00 83.81 90 LYS A CA 1
ATOM 713 C C . LYS A 1 90 ? -10.153 3.306 -6.922 1.00 83.81 90 LYS A C 1
ATOM 715 O O . LYS A 1 90 ? -10.563 4.316 -6.362 1.00 83.81 90 LYS A O 1
ATOM 720 N N . ALA A 1 91 ? -9.739 3.333 -8.182 1.00 80.56 91 ALA A N 1
ATOM 721 C CA . ALA A 1 91 ? -9.920 4.512 -9.014 1.00 80.56 91 ALA A CA 1
ATOM 722 C C . ALA A 1 91 ? -11.363 4.561 -9.541 1.00 80.56 91 ALA A C 1
ATOM 724 O O . ALA A 1 91 ? -11.827 3.617 -10.183 1.00 80.56 91 ALA A O 1
ATOM 725 N N . LEU A 1 92 ? -12.069 5.660 -9.279 1.00 75.12 92 LEU A N 1
ATOM 726 C CA . LEU A 1 92 ? -13.377 5.950 -9.867 1.00 75.12 92 LEU A CA 1
ATOM 727 C C . LEU A 1 92 ? -13.163 6.589 -11.254 1.00 75.12 92 LEU A C 1
ATOM 729 O O . LEU A 1 92 ? -12.073 7.078 -11.554 1.00 75.12 92 LEU A O 1
ATOM 733 N N . LYS A 1 93 ? -14.176 6.581 -12.133 1.00 63.06 93 LYS A N 1
ATOM 734 C CA . LYS A 1 93 ? -14.135 7.174 -13.495 1.00 63.06 93 LYS A CA 1
ATOM 735 C C . LYS A 1 93 ? -14.042 8.722 -13.475 1.00 63.06 93 LYS A C 1
ATOM 737 O O . LYS A 1 93 ? -14.782 9.409 -14.165 1.00 63.06 93 LYS A O 1
ATOM 742 N N . GLY A 1 94 ? -13.137 9.295 -12.687 1.00 55.06 94 GLY A N 1
ATOM 743 C CA . GLY A 1 94 ? -12.829 10.723 -12.672 1.00 55.06 94 GLY A CA 1
ATOM 744 C C . GLY A 1 94 ? -11.616 11.054 -13.546 1.00 55.06 94 GLY A C 1
ATOM 745 O O . GLY A 1 94 ? -10.721 10.227 -13.738 1.00 55.06 94 GLY A O 1
ATOM 746 N N . LYS A 1 95 ? -11.541 12.302 -14.036 1.00 52.19 95 LYS A N 1
ATOM 747 C CA . LYS A 1 95 ? -10.453 12.833 -14.893 1.00 52.19 95 LYS A CA 1
ATOM 748 C C . LYS A 1 95 ? -9.030 12.521 -14.374 1.00 52.19 95 LYS A C 1
ATOM 750 O O . LYS A 1 95 ? -8.103 12.411 -15.174 1.00 52.19 95 LYS A O 1
ATOM 755 N N . GLY A 1 96 ? -8.851 12.343 -13.060 1.00 53.41 96 GLY A N 1
ATOM 756 C CA . GLY A 1 96 ? -7.582 11.955 -12.428 1.00 53.41 96 GLY A CA 1
ATOM 757 C C . GLY A 1 96 ? -7.110 10.534 -12.769 1.00 53.41 96 GLY A C 1
ATOM 758 O O . GLY A 1 96 ? -5.955 10.364 -13.155 1.00 53.41 96 GLY A O 1
ATOM 759 N N . ALA A 1 97 ? -8.006 9.542 -12.725 1.00 51.56 97 ALA A N 1
ATOM 760 C CA . ALA A 1 97 ? -7.712 8.141 -13.049 1.00 51.56 97 ALA A CA 1
ATOM 761 C C . ALA A 1 97 ? -7.379 7.938 -14.538 1.00 51.56 97 ALA A C 1
ATOM 763 O O . ALA A 1 97 ? -6.558 7.099 -14.914 1.00 51.56 97 ALA A O 1
ATOM 764 N N . MET A 1 98 ? -7.998 8.749 -15.399 1.00 51.22 98 MET A N 1
ATOM 765 C CA . MET A 1 98 ? -7.732 8.758 -16.836 1.00 51.22 98 MET A CA 1
ATOM 766 C C . MET A 1 98 ? -6.334 9.315 -17.149 1.00 51.22 98 MET A C 1
ATOM 768 O O . MET A 1 98 ? -5.628 8.750 -17.983 1.00 51.22 98 MET A O 1
ATOM 772 N N . LYS A 1 99 ? -5.889 10.364 -16.438 1.00 52.16 99 LYS A N 1
ATOM 773 C CA . LYS A 1 99 ? -4.548 10.955 -16.606 1.00 52.16 99 LYS A CA 1
ATOM 774 C C . LYS A 1 99 ? -3.424 10.037 -16.126 1.00 52.16 99 LYS A C 1
ATOM 776 O O . LYS A 1 99 ? -2.399 9.957 -16.797 1.00 52.16 99 LYS A O 1
ATOM 781 N N . SER A 1 100 ? -3.594 9.324 -15.014 1.00 56.06 100 SER A N 1
ATOM 782 C CA . SER A 1 100 ? -2.589 8.368 -14.519 1.00 56.06 100 SER A CA 1
ATOM 783 C C . SER A 1 100 ? -2.494 7.124 -15.409 1.00 56.06 100 SER A C 1
ATOM 785 O O . SER A 1 100 ? -1.386 6.717 -15.761 1.00 56.06 100 SER A O 1
ATOM 787 N N . LYS A 1 101 ? -3.624 6.593 -15.899 1.00 56.06 101 LYS A N 1
ATOM 788 C CA . LYS A 1 101 ? -3.628 5.507 -16.898 1.00 56.06 101 LYS A CA 1
ATOM 789 C C . LYS A 1 101 ? -3.026 5.951 -18.241 1.00 56.06 101 LYS A C 1
ATOM 791 O O . LY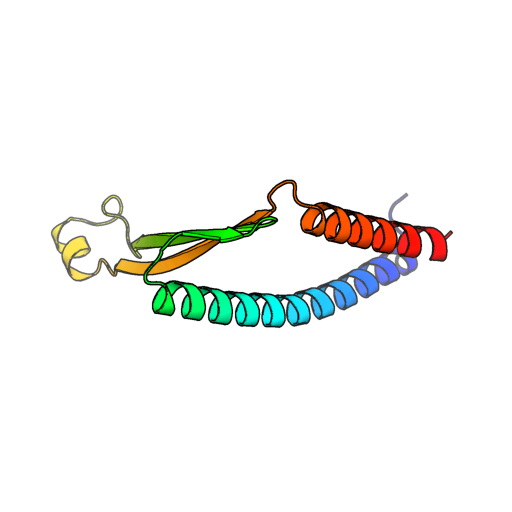S A 1 101 ? -2.304 5.177 -18.868 1.00 56.06 101 LYS A O 1
ATOM 796 N N . ALA A 1 102 ? -3.264 7.197 -18.660 1.00 56.03 102 ALA A N 1
ATOM 797 C CA . ALA A 1 102 ? -2.670 7.774 -19.866 1.00 56.03 102 ALA A CA 1
ATOM 798 C C . ALA A 1 102 ? -1.158 8.023 -19.722 1.00 56.03 102 ALA A C 1
ATOM 800 O O . ALA A 1 102 ? -0.408 7.641 -20.616 1.00 56.03 102 ALA A O 1
ATOM 801 N N . LYS A 1 103 ? -0.681 8.574 -18.593 1.00 56.44 103 LYS A N 1
ATOM 802 C CA . LYS A 1 103 ? 0.761 8.749 -18.331 1.00 56.44 103 LYS A CA 1
ATOM 803 C C . LYS A 1 103 ? 1.497 7.412 -18.246 1.00 56.44 103 LYS A C 1
ATOM 805 O O . LYS A 1 103 ? 2.585 7.304 -18.801 1.00 56.44 103 LYS A O 1
ATOM 810 N N . ALA A 1 104 ? 0.907 6.393 -17.618 1.00 58.75 104 ALA A N 1
ATOM 811 C CA . ALA A 1 104 ? 1.495 5.054 -17.565 1.00 58.75 104 ALA A CA 1
ATOM 812 C C . ALA A 1 104 ? 1.614 4.424 -18.966 1.00 58.75 104 ALA A C 1
ATOM 814 O O . ALA A 1 104 ? 2.670 3.903 -19.320 1.00 58.75 104 ALA A O 1
ATOM 815 N N . LYS A 1 105 ? 0.574 4.549 -19.807 1.00 59.50 105 LYS A N 1
ATOM 816 C CA . LYS A 1 105 ? 0.627 4.094 -21.207 1.00 59.50 105 LYS A CA 1
ATOM 817 C C . LYS A 1 105 ? 1.600 4.905 -22.070 1.00 59.50 105 LYS A C 1
ATOM 819 O O . LYS A 1 105 ? 2.255 4.327 -22.932 1.00 59.50 105 LYS A O 1
ATOM 824 N N . ALA A 1 106 ? 1.720 6.212 -21.838 1.00 58.28 106 ALA A N 1
ATOM 825 C CA . ALA A 1 106 ? 2.661 7.071 -22.555 1.00 58.28 106 ALA A CA 1
ATOM 826 C C . ALA A 1 106 ? 4.118 6.739 -22.201 1.00 58.28 106 ALA A C 1
ATOM 828 O O . ALA A 1 106 ? 4.930 6.588 -23.109 1.00 58.28 106 ALA A O 1
ATOM 829 N N . LYS A 1 107 ? 4.431 6.524 -20.911 1.00 57.12 107 LYS A N 1
ATOM 830 C CA . LYS A 1 107 ? 5.769 6.091 -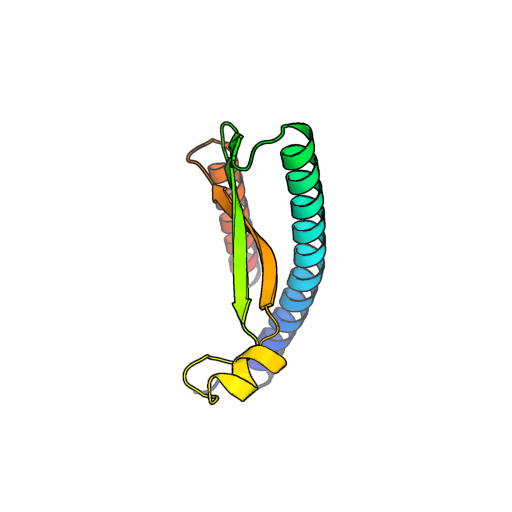20.474 1.00 57.12 107 LYS A CA 1
ATOM 831 C C . LYS A 1 107 ? 6.131 4.718 -21.057 1.00 57.12 107 LYS A C 1
ATOM 833 O O . LYS A 1 107 ? 7.234 4.543 -21.562 1.00 57.12 107 LYS A O 1
ATOM 838 N N . ALA A 1 108 ? 5.182 3.777 -21.069 1.00 60.12 108 ALA A N 1
ATOM 839 C CA . ALA A 1 108 ? 5.383 2.459 -21.674 1.00 60.12 108 ALA A CA 1
ATOM 840 C C . ALA A 1 108 ? 5.644 2.537 -23.193 1.00 60.12 108 ALA A C 1
ATOM 842 O O . ALA A 1 108 ? 6.547 1.867 -23.690 1.00 60.12 108 ALA A O 1
ATOM 843 N N . LYS A 1 109 ? 4.922 3.402 -23.926 1.00 59.97 109 LYS A N 1
ATOM 844 C CA . LYS A 1 109 ? 5.175 3.639 -25.359 1.00 59.97 109 LYS A CA 1
ATOM 845 C C . LYS A 1 109 ? 6.516 4.327 -25.622 1.00 59.97 109 LYS A C 1
ATOM 847 O O . LYS A 1 109 ? 7.221 3.904 -26.529 1.00 59.97 109 LYS A O 1
ATOM 852 N N . SER A 1 110 ? 6.910 5.328 -24.831 1.00 57.56 110 SER A N 1
ATOM 853 C CA . SER A 1 110 ? 8.209 5.997 -25.012 1.00 57.56 110 SER A CA 1
ATOM 854 C C . SER A 1 110 ? 9.394 5.067 -24.752 1.00 57.56 110 SER A C 1
ATOM 856 O O . SER A 1 110 ? 10.404 5.154 -25.441 1.00 57.56 110 SER A O 1
ATOM 858 N N . THR A 1 111 ? 9.272 4.144 -23.793 1.00 55.00 111 THR A N 1
ATOM 859 C CA . THR A 1 111 ? 10.323 3.155 -23.515 1.00 55.00 111 THR A CA 1
ATOM 860 C C . THR A 1 111 ? 10.399 2.077 -24.600 1.00 55.00 111 THR A C 1
ATOM 862 O O . THR A 1 111 ? 11.489 1.583 -24.874 1.00 55.00 111 THR A O 1
ATOM 865 N N . ALA A 1 112 ? 9.277 1.740 -25.245 1.00 55.03 112 ALA A N 1
ATOM 866 C CA . ALA A 1 112 ? 9.258 0.831 -26.392 1.00 55.03 112 ALA A CA 1
ATOM 867 C C . ALA A 1 112 ? 9.836 1.479 -27.665 1.00 55.03 112 ALA A C 1
ATOM 869 O O . ALA A 1 112 ? 10.563 0.829 -28.402 1.00 55.03 112 ALA A O 1
ATOM 870 N N . MET A 1 113 ? 9.566 2.768 -27.893 1.00 53.03 113 MET A N 1
ATOM 871 C CA . MET A 1 113 ? 9.972 3.487 -29.108 1.00 53.03 113 MET A CA 1
ATOM 872 C C . MET A 1 113 ? 11.440 3.947 -29.092 1.00 53.03 113 MET A C 1
ATOM 874 O O . MET A 1 113 ? 12.020 4.159 -30.144 1.00 53.03 113 MET A O 1
ATOM 878 N N . LYS A 1 114 ? 12.069 4.061 -27.913 1.00 47.88 114 LYS A N 1
ATOM 879 C CA . LYS A 1 114 ? 13.503 4.387 -27.768 1.00 47.88 114 LYS A CA 1
ATOM 880 C C . LYS A 1 114 ? 14.431 3.160 -27.902 1.00 47.88 114 LYS A C 1
ATOM 882 O O . LYS A 1 114 ? 15.633 3.286 -27.697 1.00 47.88 114 LYS A O 1
ATOM 887 N N . LYS A 1 115 ? 13.872 1.972 -28.164 1.00 48.03 115 LYS A N 1
ATOM 888 C CA . LYS A 1 115 ? 14.595 0.696 -28.350 1.00 48.03 115 LYS A CA 1
ATOM 889 C C . LYS A 1 115 ? 14.313 0.031 -29.711 1.00 48.03 115 LYS A C 1
ATOM 891 O O . LYS A 1 115 ? 14.658 -1.138 -29.865 1.00 48.03 115 LYS A O 1
ATOM 896 N N . GLY A 1 116 ? 13.666 0.748 -30.632 1.00 40.62 116 GLY A N 1
ATOM 897 C CA . GLY A 1 116 ? 13.525 0.362 -32.038 1.00 40.62 116 GLY A CA 1
ATOM 898 C C . GLY A 1 116 ? 14.554 1.080 -32.889 1.00 40.62 116 GLY A C 1
ATOM 899 O O . GLY A 1 116 ? 14.855 2.243 -32.538 1.00 40.62 116 GLY A O 1
#

Foldseek 3Di:
DDQDPVRVVVVVVVVVVVVVVVVVVVVVVVVVVVVVVVVCVVVVHQWDDDQWKIKGKDKDKDWPDDPVVDDPVVCVVRGDIDIDIDIDIDTDPDPVVVVVVVVVVVVVVVVVVVVD

pLDDT: mean 78.21, std 13.09, range [40.62, 94.38]